Protein AF-A0AA41UH39-F1 (afdb_monomer_lite)

Seque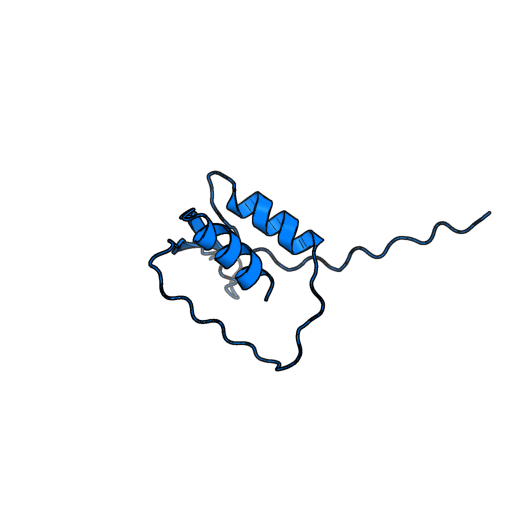nce (91 aa):
MHLQIVITTKLRRREGFIFSWTESTDDETESGRSAIWLDASSILYYRYSVSRVPNINRDWIERLMVSANSAGGLFFSVEPPPVIPVLKSRS

Organism: NCBI:txid2928153

pLDDT: mean 88.28, std 12.08, range [55.62, 97.88]

Radius of gyration: 16.3 Å; chains: 1; bounding box: 58×32×37 Å

InterPro domains:
  IPR057204 Domain of unknown function DUF7882 [PF25355] (2-76)

Foldseek 3Di:
DLVCVLLVVCQVVQNKFKEKEWDDDPDPVDTDIDIDIDGNPDDDDDDDPDPDDDDDQVVVSVVQNVQCPDPRHGYDDDDDDRDDPDPDPDD

Structure (mmCIF, N/CA/C/O backbone):
data_AF-A0AA41UH39-F1
#
_entry.id   AF-A0AA41UH39-F1
#
loop_
_atom_site.group_PDB
_atom_site.id
_atom_site.type_symbol
_atom_site.label_atom_id
_atom_site.label_alt_id
_atom_site.label_comp_id
_atom_site.label_asym_id
_atom_site.label_entity_id
_atom_site.label_seq_id
_atom_site.pdbx_PDB_ins_code
_atom_site.Cartn_x
_atom_site.Cartn_y
_atom_site.Cartn_z
_atom_site.occupancy
_atom_site.B_iso_or_equiv
_atom_site.auth_seq_id
_atom_site.auth_comp_id
_atom_site.auth_asym_id
_atom_site.auth_atom_id
_atom_site.pdbx_PDB_model_num
ATOM 1 N N . MET A 1 1 ? 5.206 -8.988 3.174 1.00 91.00 1 MET A N 1
ATOM 2 C CA . MET A 1 1 ? 5.100 -8.393 4.530 1.00 91.00 1 MET A CA 1
ATOM 3 C C . MET A 1 1 ? 5.335 -6.885 4.502 1.00 91.00 1 MET A C 1
ATOM 5 O O . MET A 1 1 ? 4.623 -6.163 5.183 1.00 91.00 1 MET A O 1
ATOM 9 N N . HIS A 1 2 ? 6.274 -6.385 3.696 1.00 95.38 2 HIS A N 1
ATOM 10 C CA . HIS A 1 2 ? 6.595 -4.955 3.583 1.00 95.38 2 HIS A CA 1
ATOM 11 C C . HIS A 1 2 ? 5.377 -4.089 3.225 1.00 95.38 2 HIS A C 1
ATOM 13 O O . HIS A 1 2 ? 5.145 -3.080 3.884 1.00 95.38 2 HIS A O 1
ATOM 19 N N . LEU A 1 3 ? 4.523 -4.538 2.292 1.00 96.06 3 LEU A N 1
ATOM 20 C CA . LEU A 1 3 ? 3.251 -3.862 1.993 1.00 96.06 3 LEU A CA 1
ATOM 21 C C . LEU A 1 3 ? 2.321 -3.763 3.209 1.00 96.06 3 LEU A C 1
ATOM 23 O O . LEU A 1 3 ? 1.776 -2.692 3.450 1.00 96.06 3 LEU A O 1
ATOM 27 N N . GLN A 1 4 ? 2.183 -4.826 4.017 1.00 96.19 4 GLN A N 1
ATOM 28 C CA . GLN A 1 4 ? 1.382 -4.762 5.248 1.00 96.19 4 GLN A CA 1
ATOM 29 C C . GLN A 1 4 ? 1.889 -3.644 6.162 1.00 96.19 4 GLN A C 1
ATOM 31 O O . GLN A 1 4 ? 1.079 -2.899 6.708 1.00 96.19 4 GLN A O 1
ATOM 36 N N . ILE A 1 5 ? 3.208 -3.512 6.325 1.00 96.81 5 ILE A N 1
ATOM 37 C CA . ILE A 1 5 ? 3.806 -2.490 7.192 1.00 96.81 5 ILE 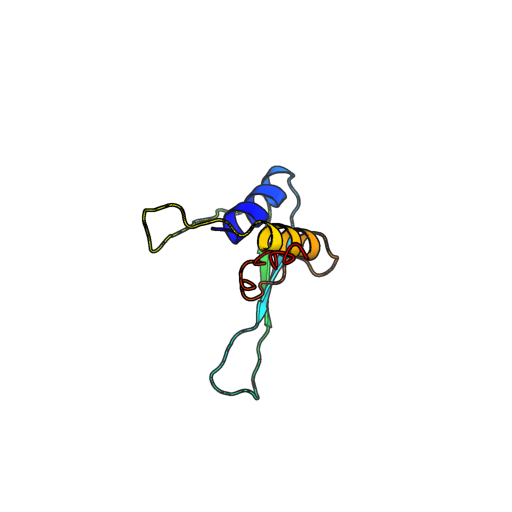A CA 1
ATOM 38 C C . ILE A 1 5 ? 3.448 -1.086 6.693 1.00 96.81 5 ILE A C 1
ATOM 40 O O . ILE A 1 5 ? 2.946 -0.276 7.472 1.00 96.81 5 ILE A O 1
ATOM 44 N N . VAL A 1 6 ? 3.653 -0.811 5.403 1.00 97.88 6 VAL A N 1
ATOM 45 C CA . VAL A 1 6 ? 3.391 0.499 4.782 1.00 97.88 6 VAL A CA 1
ATOM 46 C C . VAL A 1 6 ? 1.902 0.850 4.849 1.00 97.88 6 VAL A C 1
ATOM 48 O O . VAL A 1 6 ? 1.534 1.892 5.393 1.00 97.88 6 VAL A O 1
ATOM 51 N N . ILE A 1 7 ? 1.039 -0.053 4.372 1.00 97.75 7 ILE A N 1
ATOM 52 C CA . ILE A 1 7 ? -0.414 0.154 4.313 1.00 97.75 7 ILE A CA 1
ATOM 53 C C . ILE A 1 7 ? -0.981 0.347 5.725 1.00 97.75 7 ILE A C 1
ATOM 55 O O . ILE A 1 7 ? -1.688 1.317 5.987 1.00 97.75 7 ILE A O 1
ATOM 59 N N . THR A 1 8 ? -0.617 -0.517 6.678 1.00 96.62 8 THR A N 1
ATOM 60 C CA . THR A 1 8 ? -1.096 -0.402 8.067 1.00 96.62 8 THR A CA 1
ATOM 61 C C . THR A 1 8 ? -0.615 0.895 8.719 1.00 96.62 8 THR A C 1
ATOM 63 O O . THR A 1 8 ? -1.364 1.520 9.467 1.00 96.62 8 THR A O 1
ATOM 66 N N . THR A 1 9 ? 0.613 1.337 8.428 1.00 97.06 9 THR A N 1
ATOM 67 C CA . THR A 1 9 ? 1.159 2.593 8.970 1.00 97.06 9 THR A CA 1
ATOM 68 C C . THR A 1 9 ? 0.333 3.798 8.526 1.00 97.06 9 THR A C 1
ATOM 70 O O . THR A 1 9 ? -0.030 4.621 9.367 1.00 97.06 9 THR A O 1
ATOM 73 N N . LYS A 1 10 ? -0.017 3.866 7.237 1.00 97.12 10 LYS A N 1
ATOM 74 C CA . LYS A 1 10 ? -0.891 4.897 6.657 1.00 97.12 10 LYS A CA 1
ATOM 75 C C . LYS A 1 10 ? -2.293 4.872 7.269 1.00 97.12 10 LYS A C 1
ATOM 77 O O . LYS A 1 10 ? -2.762 5.867 7.821 1.00 97.12 10 LYS A O 1
ATOM 82 N N . LEU A 1 11 ? -2.938 3.705 7.271 1.00 96.94 11 LEU A N 1
ATOM 83 C CA . LEU A 1 11 ? -4.323 3.586 7.734 1.00 96.94 11 LEU A CA 1
ATOM 84 C C . LEU A 1 11 ? -4.482 3.836 9.241 1.00 96.94 11 LEU A C 1
ATOM 86 O O . LEU A 1 11 ? -5.485 4.415 9.656 1.00 96.94 11 LEU A O 1
ATOM 90 N N . ARG A 1 12 ? -3.476 3.513 10.072 1.00 95.56 12 ARG A N 1
ATOM 91 C CA . ARG A 1 12 ? -3.477 3.883 11.504 1.00 95.56 12 ARG A CA 1
ATOM 92 C C . ARG A 1 12 ? -3.488 5.396 11.735 1.00 95.56 12 ARG A C 1
ATOM 94 O O . ARG A 1 12 ? -3.962 5.833 12.779 1.00 95.56 12 ARG A O 1
ATOM 101 N N . ARG A 1 13 ? -2.991 6.185 10.780 1.00 96.06 13 ARG A N 1
ATOM 102 C CA . ARG A 1 13 ? -3.035 7.657 10.798 1.00 96.06 13 ARG A CA 1
ATOM 103 C C . ARG A 1 13 ? -4.292 8.221 10.137 1.00 96.06 13 ARG A C 1
ATOM 105 O O . ARG A 1 13 ? -4.422 9.433 10.025 1.00 96.06 13 ARG A O 1
ATOM 112 N N . ARG A 1 14 ? -5.221 7.350 9.717 1.00 96.25 14 ARG A N 1
ATOM 113 C CA . 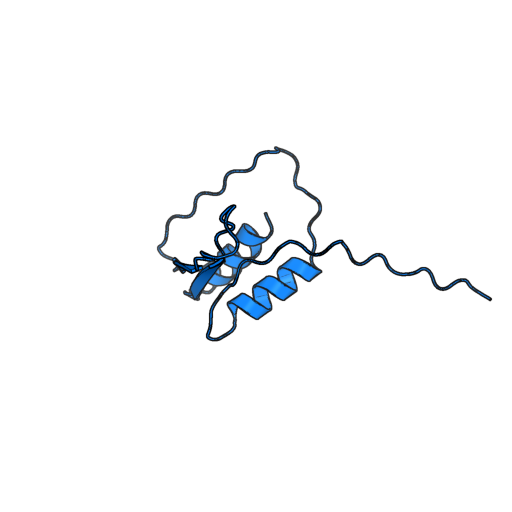ARG A 1 14 ? -6.389 7.693 8.891 1.00 96.25 14 ARG A CA 1
ATOM 114 C C . ARG A 1 14 ? -6.013 8.399 7.586 1.00 96.25 14 ARG A C 1
ATOM 116 O O . ARG A 1 14 ? -6.796 9.170 7.043 1.00 96.25 14 ARG A O 1
ATOM 123 N N . GLU A 1 15 ? -4.826 8.103 7.068 1.00 95.31 15 GLU A N 1
ATOM 124 C CA . GLU A 1 15 ? -4.376 8.593 5.773 1.00 95.31 15 GLU A CA 1
ATOM 125 C C . GLU A 1 15 ? -4.863 7.621 4.696 1.00 95.31 15 GLU A C 1
ATOM 127 O O . GLU A 1 15 ? -4.265 6.561 4.508 1.00 95.31 15 GLU A O 1
ATOM 132 N N . GLY A 1 16 ? -5.961 7.962 4.017 1.00 95.69 16 GLY A N 1
ATOM 133 C CA . GLY A 1 16 ? -6.381 7.254 2.807 1.00 95.69 16 GLY A CA 1
ATOM 134 C C . GLY A 1 16 ? -5.437 7.552 1.640 1.00 95.69 16 GLY A C 1
ATOM 135 O O . GLY A 1 16 ? -4.871 8.645 1.559 1.00 95.69 16 GLY A O 1
ATOM 136 N N . PHE A 1 17 ? -5.217 6.580 0.759 1.00 97.44 17 PHE A N 1
ATOM 137 C CA . PHE A 1 17 ? -4.296 6.724 -0.370 1.00 97.44 17 PHE A CA 1
ATOM 138 C C . PHE A 1 17 ? -4.657 5.791 -1.528 1.00 97.44 17 PHE A C 1
ATOM 140 O O . PHE A 1 17 ? -5.299 4.756 -1.347 1.00 97.44 17 PHE A O 1
ATOM 147 N N . ILE A 1 18 ? -4.195 6.148 -2.728 1.00 97.88 18 ILE A N 1
ATOM 148 C CA . ILE A 1 18 ? -4.238 5.264 -3.895 1.00 97.88 18 ILE A CA 1
ATOM 149 C C . ILE A 1 18 ? -3.095 4.255 -3.784 1.00 97.88 18 ILE A C 1
ATOM 151 O O . ILE A 1 18 ? -1.949 4.642 -3.564 1.00 97.88 18 ILE A O 1
ATOM 155 N N . PHE A 1 19 ? -3.391 2.974 -3.968 1.00 97.88 19 PHE A N 1
ATOM 156 C CA . PHE A 1 19 ? -2.404 1.923 -4.178 1.00 97.88 19 PHE A CA 1
ATOM 157 C C . PHE A 1 19 ? -2.471 1.453 -5.629 1.00 97.88 19 PHE A C 1
ATOM 159 O O . PHE A 1 19 ? -3.542 1.088 -6.100 1.00 97.88 19 PHE A O 1
ATOM 166 N N . SER A 1 20 ? -1.347 1.468 -6.342 1.00 96.69 20 SER A N 1
ATOM 167 C CA . SER A 1 20 ? -1.285 1.114 -7.762 1.00 96.69 20 SER A CA 1
ATOM 168 C C . SER A 1 20 ? -0.092 0.229 -8.101 1.00 96.69 20 SER A C 1
ATOM 170 O O . SER A 1 20 ? 0.913 0.236 -7.392 1.00 96.69 20 SER A O 1
ATOM 172 N N . TRP A 1 21 ? -0.211 -0.537 -9.181 1.00 94.81 21 TRP A N 1
ATOM 173 C CA . TRP A 1 21 ? 0.826 -1.431 -9.690 1.00 94.81 21 TRP A CA 1
ATOM 174 C C . TRP A 1 21 ? 0.711 -1.566 -11.208 1.00 94.81 21 TRP A C 1
ATOM 176 O O . TRP A 1 21 ? -0.331 -1.268 -11.799 1.00 94.81 21 TRP A O 1
ATOM 186 N N . THR A 1 22 ? 1.800 -2.000 -11.830 1.00 90.81 22 THR A N 1
ATOM 187 C CA . THR A 1 22 ? 1.808 -2.390 -13.240 1.00 90.81 22 THR A CA 1
ATOM 188 C C . THR A 1 22 ? 1.444 -3.862 -13.356 1.00 90.81 22 THR A C 1
ATOM 190 O O . THR A 1 22 ? 1.897 -4.682 -12.555 1.00 90.81 22 THR A O 1
ATOM 193 N N . GLU A 1 23 ? 0.629 -4.195 -14.347 1.00 82.12 23 GLU A N 1
ATOM 194 C CA . GLU A 1 23 ? 0.356 -5.577 -14.718 1.00 82.12 23 GLU A CA 1
ATOM 195 C C . GLU A 1 23 ? 1.477 -6.067 -15.634 1.00 82.12 23 GLU A C 1
ATOM 197 O O . GLU A 1 23 ? 1.779 -5.450 -16.654 1.00 82.12 23 GLU A O 1
ATOM 202 N N . SER A 1 24 ? 2.135 -7.154 -15.235 1.00 66.81 24 SER A N 1
ATOM 203 C CA . SER A 1 24 ? 3.040 -7.885 -16.115 1.00 66.81 24 SER A CA 1
ATOM 204 C C . SER A 1 24 ? 2.197 -8.830 -16.966 1.00 66.81 24 SER A C 1
ATOM 206 O O . SER A 1 24 ? 1.822 -9.910 -16.505 1.00 66.81 24 SER A O 1
ATOM 208 N N . THR A 1 25 ? 1.847 -8.397 -18.168 1.00 63.88 25 THR A N 1
ATOM 209 C CA . THR A 1 25 ? 1.360 -9.259 -19.246 1.00 63.88 25 THR A CA 1
ATOM 210 C C . THR A 1 25 ? 2.564 -9.865 -19.972 1.00 63.88 25 THR A C 1
ATOM 212 O O . THR A 1 25 ? 3.622 -9.243 -20.055 1.00 63.88 25 THR A O 1
ATOM 215 N N . ASP A 1 26 ? 2.419 -11.092 -20.481 1.00 61.72 26 ASP A N 1
ATOM 216 C CA . ASP A 1 26 ? 3.462 -11.764 -21.282 1.00 61.72 26 ASP A CA 1
ATOM 217 C C . ASP A 1 26 ? 3.716 -11.057 -22.631 1.00 61.72 26 ASP A C 1
ATOM 219 O O . ASP A 1 26 ? 4.681 -11.362 -23.329 1.00 61.72 26 ASP A O 1
ATOM 223 N N . ASP A 1 27 ? 2.856 -10.101 -22.986 1.00 61.81 27 ASP A N 1
ATOM 224 C CA . ASP A 1 27 ? 2.927 -9.293 -24.193 1.00 61.81 27 ASP A CA 1
ATOM 225 C C . ASP A 1 27 ? 3.338 -7.858 -23.814 1.00 61.81 27 ASP A C 1
ATOM 227 O O . ASP A 1 27 ? 2.547 -7.095 -23.254 1.00 61.81 27 ASP A O 1
ATOM 231 N N . GLU A 1 28 ? 4.591 -7.478 -24.101 1.00 58.62 28 GLU A N 1
ATOM 232 C CA . GLU A 1 28 ? 5.179 -6.173 -23.728 1.00 58.62 28 GLU A CA 1
ATOM 233 C C . GLU A 1 28 ? 4.384 -4.962 -24.265 1.00 58.62 28 GLU A C 1
ATOM 235 O O . GLU A 1 28 ? 4.562 -3.834 -23.798 1.00 58.62 28 GLU A O 1
ATOM 240 N N . THR A 1 29 ? 3.492 -5.187 -25.233 1.00 61.78 29 THR A N 1
ATOM 241 C CA . THR A 1 29 ? 2.692 -4.151 -25.897 1.00 61.78 29 THR A CA 1
ATOM 242 C C . THR A 1 29 ? 1.484 -3.694 -25.064 1.00 61.78 29 THR A C 1
ATOM 244 O O . THR A 1 29 ? 1.017 -2.568 -25.238 1.00 61.78 29 THR A O 1
ATOM 247 N N . GLU A 1 30 ? 0.999 -4.504 -24.116 1.00 55.62 30 GLU A N 1
ATOM 248 C CA . GLU A 1 30 ? -0.184 -4.198 -23.294 1.00 55.62 30 GLU A CA 1
ATOM 249 C C . GLU A 1 30 ? 0.162 -4.101 -21.802 1.00 55.62 30 GLU A C 1
ATOM 251 O O . GLU A 1 30 ? -0.339 -4.856 -20.970 1.00 55.62 30 GLU A O 1
ATOM 256 N N . SER A 1 31 ? 1.020 -3.147 -21.430 1.00 67.81 31 SER A N 1
ATOM 257 C CA . SER A 1 31 ? 1.272 -2.857 -20.013 1.00 67.81 31 SER A CA 1
ATOM 258 C C . SER A 1 31 ? 0.116 -2.051 -19.405 1.00 67.81 31 SER A C 1
ATOM 260 O O . SER A 1 31 ? 0.028 -0.829 -19.547 1.00 67.81 31 SER A O 1
ATOM 262 N N . GLY A 1 32 ? -0.795 -2.748 -18.725 1.00 81.94 32 GLY A N 1
ATOM 263 C CA . GLY A 1 32 ? -1.881 -2.152 -17.948 1.00 81.94 32 GLY A CA 1
ATOM 264 C C . GLY A 1 32 ? -1.405 -1.558 -16.615 1.00 81.94 32 GLY A C 1
ATOM 265 O O . GLY A 1 32 ? -0.437 -2.021 -16.006 1.00 81.94 32 GLY A O 1
ATOM 266 N N . ARG A 1 33 ? -2.115 -0.535 -16.119 1.00 88.56 33 ARG A N 1
ATOM 267 C CA . ARG A 1 33 ? -1.957 -0.021 -14.748 1.00 88.56 33 ARG A CA 1
ATOM 268 C C . ARG A 1 33 ? -3.240 -0.254 -13.967 1.00 88.56 33 ARG A C 1
ATOM 270 O O . ARG A 1 33 ? -4.282 0.292 -14.320 1.00 88.56 33 ARG A O 1
ATOM 277 N N . SER A 1 34 ? -3.119 -0.956 -12.849 1.00 94.19 34 SER A N 1
ATOM 278 C CA . SER A 1 34 ? -4.206 -1.134 -11.894 1.00 94.19 34 SER A CA 1
ATOM 279 C C . SER A 1 34 ? -4.025 -0.228 -10.680 1.00 94.19 34 SER A C 1
ATOM 281 O O . SER A 1 34 ? -2.903 0.090 -10.269 1.00 94.19 34 SER A O 1
ATOM 283 N N . ALA A 1 35 ? -5.142 0.229 -10.113 1.00 95.81 35 ALA A N 1
ATOM 284 C CA . ALA A 1 35 ? -5.155 1.078 -8.931 1.00 95.81 35 ALA A CA 1
ATOM 285 C C . ALA A 1 35 ? -6.422 0.869 -8.095 1.00 95.81 35 ALA A C 1
ATOM 287 O O . ALA A 1 35 ? -7.508 0.669 -8.633 1.00 95.81 35 ALA A O 1
ATOM 288 N N . ILE A 1 36 ? -6.282 0.974 -6.776 1.00 96.62 36 ILE A N 1
ATOM 289 C CA . ILE A 1 36 ? -7.383 0.952 -5.811 1.00 96.62 36 ILE A CA 1
ATOM 290 C C . ILE A 1 36 ? -7.235 2.097 -4.811 1.00 96.62 36 ILE A C 1
ATOM 292 O O . ILE A 1 36 ? -6.124 2.532 -4.507 1.00 96.62 36 ILE A O 1
ATOM 296 N N . TRP A 1 37 ? -8.356 2.564 -4.270 1.00 96.69 37 TRP A N 1
ATOM 297 C CA . TRP A 1 37 ? -8.364 3.439 -3.101 1.00 96.69 37 TRP A CA 1
ATOM 298 C C . TRP A 1 37 ? -8.390 2.597 -1.824 1.00 96.69 37 TRP A C 1
ATOM 300 O O . TRP A 1 37 ? -9.152 1.636 -1.738 1.00 96.69 37 TRP A O 1
ATOM 310 N N . LEU A 1 38 ? -7.570 2.965 -0.841 1.00 97.25 38 LEU A N 1
ATOM 311 C CA . LEU A 1 38 ? -7.553 2.358 0.487 1.00 97.25 38 LEU A CA 1
ATOM 312 C C . LEU A 1 38 ? -7.789 3.430 1.547 1.00 97.25 38 LEU A C 1
ATOM 314 O O . LEU A 1 38 ? -7.154 4.485 1.523 1.00 97.25 38 LEU A O 1
ATOM 318 N N . ASP A 1 39 ? -8.647 3.133 2.518 1.00 96.75 39 ASP A N 1
ATOM 319 C CA . ASP A 1 39 ? -8.913 3.995 3.668 1.00 96.75 39 ASP A CA 1
ATOM 320 C C . ASP A 1 39 ? -9.037 3.184 4.970 1.00 96.75 39 ASP A C 1
ATOM 322 O O . ASP A 1 39 ? -9.061 1.955 4.966 1.00 96.75 39 ASP A O 1
ATOM 326 N N . ALA A 1 40 ? -9.097 3.871 6.113 1.00 95.81 40 ALA A N 1
ATOM 327 C CA . ALA A 1 40 ? -9.072 3.228 7.428 1.00 95.81 40 ALA A CA 1
ATOM 328 C C . ALA A 1 40 ? -10.319 2.380 7.752 1.00 95.81 40 ALA A C 1
ATOM 330 O O . ALA A 1 40 ? -10.280 1.614 8.713 1.00 95.81 40 ALA A O 1
ATOM 331 N N . SER A 1 41 ? -11.407 2.512 6.988 1.00 95.38 41 SER A N 1
ATOM 332 C CA . SER A 1 41 ? -12.601 1.663 7.094 1.00 95.38 41 SER A CA 1
ATOM 333 C C . SER A 1 41 ? -12.530 0.393 6.237 1.00 95.38 41 SER A C 1
ATOM 335 O O . SER A 1 41 ? -13.350 -0.510 6.409 1.00 95.38 41 SER A O 1
ATOM 337 N N . SER A 1 42 ? -11.534 0.287 5.351 1.00 93.94 42 SER A N 1
ATOM 338 C CA . SER A 1 42 ? -11.340 -0.872 4.482 1.00 93.94 42 SER A CA 1
ATOM 339 C C . SER A 1 42 ? -10.931 -2.120 5.280 1.00 93.94 42 SER A C 1
ATOM 341 O O . SER A 1 42 ? -10.021 -2.081 6.112 1.00 93.94 42 SER A O 1
ATOM 343 N N . ILE A 1 43 ? -11.558 -3.264 4.990 1.00 94.75 43 ILE A N 1
ATOM 344 C CA . ILE A 1 43 ? -11.147 -4.562 5.543 1.00 94.75 43 ILE A CA 1
ATOM 345 C C . ILE A 1 43 ? -9.935 -5.064 4.756 1.00 94.75 43 ILE A C 1
ATOM 347 O O . ILE A 1 43 ? -10.017 -5.270 3.547 1.00 94.75 43 ILE A O 1
ATOM 351 N N . LEU A 1 44 ? -8.818 -5.304 5.445 1.00 94.81 44 LEU A N 1
ATOM 352 C CA . LEU A 1 44 ? -7.598 -5.838 4.842 1.00 94.81 44 LEU A CA 1
ATOM 353 C C . LEU A 1 44 ? -7.324 -7.257 5.333 1.00 94.81 44 LEU A C 1
ATOM 355 O O . LEU A 1 44 ? -7.264 -7.510 6.536 1.00 94.81 44 LEU A O 1
ATOM 359 N N . TYR A 1 45 ? -7.100 -8.170 4.392 1.00 95.00 45 TYR A N 1
ATOM 360 C CA . TYR A 1 45 ? -6.714 -9.549 4.666 1.00 95.00 45 TYR A CA 1
ATOM 361 C C . TYR A 1 45 ? -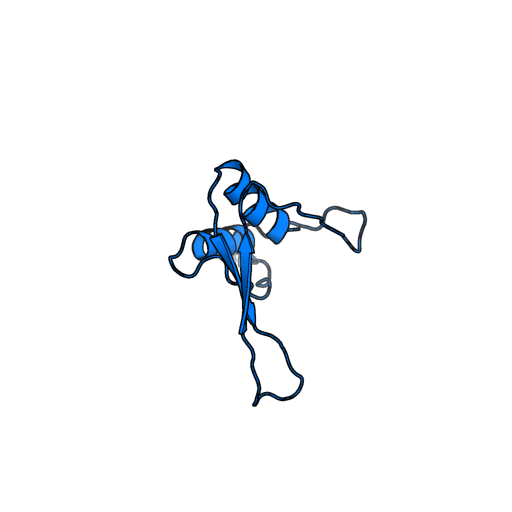5.326 -9.824 4.087 1.00 95.00 45 TYR A C 1
ATOM 363 O O . TYR A 1 45 ? -5.107 -9.703 2.883 1.00 95.00 45 TYR A O 1
ATOM 371 N N . TYR A 1 46 ? -4.385 -10.212 4.948 1.00 92.75 46 TYR A N 1
ATOM 372 C CA . TYR A 1 46 ? -3.024 -10.562 4.550 1.00 92.75 46 TYR A CA 1
ATOM 373 C C . TYR A 1 46 ? -2.829 -12.070 4.646 1.00 92.75 46 TYR A C 1
ATOM 375 O O . TYR A 1 46 ? -3.003 -12.663 5.710 1.00 92.75 46 TYR A O 1
ATOM 383 N N . ARG A 1 47 ? -2.418 -12.683 3.535 1.00 92.62 47 ARG A N 1
ATOM 384 C CA . ARG A 1 47 ? -2.055 -14.099 3.471 1.00 92.62 47 ARG A CA 1
ATOM 385 C C . ARG A 1 47 ? -0.580 -14.240 3.129 1.00 92.62 47 ARG A C 1
ATOM 387 O O . ARG A 1 47 ? -0.084 -13.577 2.222 1.00 92.62 47 ARG A O 1
ATOM 394 N N . TYR A 1 48 ? 0.097 -15.132 3.840 1.00 90.00 48 TYR A N 1
ATOM 395 C CA . TYR A 1 48 ? 1.524 -15.392 3.692 1.00 90.00 48 TYR A CA 1
ATOM 396 C C . TYR A 1 48 ? 1.761 -16.850 3.314 1.00 90.00 48 TYR A C 1
ATOM 398 O O . TYR A 1 48 ? 1.145 -17.740 3.892 1.00 90.00 48 TYR A O 1
ATOM 406 N N . SER A 1 49 ? 2.664 -17.093 2.361 1.00 89.12 49 SER A N 1
ATOM 407 C CA . SER A 1 49 ? 3.011 -18.451 1.913 1.00 89.12 49 SER A CA 1
ATOM 408 C C . SER A 1 49 ? 3.938 -19.192 2.881 1.00 89.12 49 SER A C 1
ATOM 410 O O . SER A 1 49 ? 4.065 -20.408 2.801 1.00 89.12 49 SER A O 1
ATOM 412 N N . VAL A 1 50 ? 4.600 -18.469 3.789 1.00 86.00 50 VAL A N 1
ATOM 413 C CA . VAL A 1 50 ? 5.530 -19.018 4.783 1.00 86.00 50 VAL A CA 1
ATOM 414 C C . VAL A 1 50 ? 5.117 -18.581 6.184 1.00 86.00 50 VAL A C 1
ATOM 416 O O . VAL A 1 50 ? 4.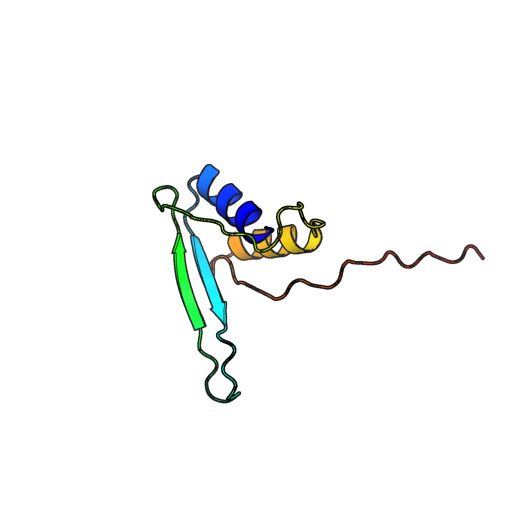662 -17.455 6.380 1.00 86.00 50 VAL A O 1
ATOM 419 N N . SER A 1 51 ? 5.289 -19.468 7.165 1.00 79.69 51 SER A N 1
ATOM 420 C CA . SER A 1 51 ? 4.977 -19.192 8.575 1.00 79.69 51 SER A CA 1
ATOM 421 C C . SER A 1 51 ? 6.052 -18.354 9.272 1.00 79.69 51 SER A C 1
ATOM 423 O O . SER A 1 51 ? 5.758 -17.628 10.221 1.00 79.69 51 SER A O 1
ATOM 425 N N . ARG A 1 52 ? 7.306 -18.435 8.810 1.00 86.00 52 ARG A N 1
ATOM 426 C CA . ARG A 1 52 ? 8.417 -17.653 9.358 1.00 86.00 52 ARG A CA 1
ATOM 427 C C . ARG A 1 52 ? 8.355 -16.212 8.858 1.00 86.00 52 ARG A C 1
ATOM 429 O O . ARG A 1 52 ? 8.195 -15.970 7.665 1.00 86.00 52 ARG A O 1
ATOM 436 N N . VAL A 1 53 ? 8.593 -15.270 9.768 1.00 81.25 53 VAL A N 1
ATOM 437 C CA . VAL A 1 53 ? 8.791 -13.855 9.432 1.00 81.25 53 VAL A CA 1
ATOM 438 C C . VAL A 1 53 ? 10.013 -13.719 8.506 1.00 81.25 53 VAL A C 1
ATOM 440 O O . VAL A 1 53 ? 11.119 -14.084 8.922 1.00 81.25 53 VAL A O 1
ATOM 443 N N . PRO A 1 54 ? 9.847 -13.241 7.256 1.00 83.81 54 PRO A N 1
ATOM 444 C CA . PRO A 1 54 ? 10.966 -13.037 6.343 1.00 83.81 54 PRO A CA 1
ATOM 445 C C . PRO A 1 54 ? 11.881 -11.917 6.849 1.00 83.81 54 PRO A C 1
ATOM 447 O O . PRO A 1 54 ? 11.474 -11.078 7.656 1.00 83.81 54 PRO A O 1
ATOM 450 N N . A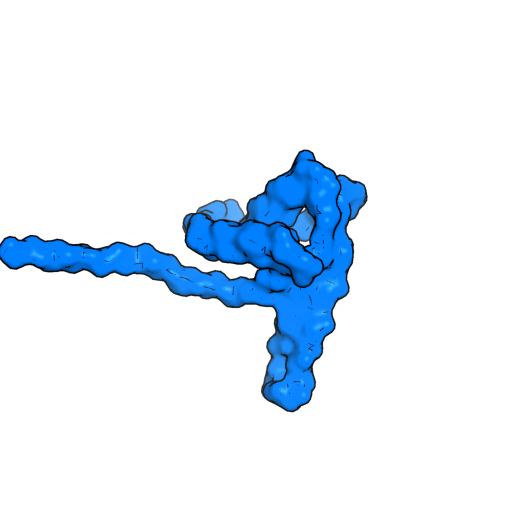SN A 1 55 ? 13.121 -11.884 6.357 1.00 88.75 55 ASN A N 1
ATOM 451 C CA . ASN A 1 55 ? 14.000 -10.750 6.623 1.00 88.75 55 ASN A CA 1
ATOM 452 C C . ASN A 1 55 ? 13.379 -9.480 6.019 1.00 88.75 55 ASN A C 1
ATOM 454 O O . ASN A 1 55 ? 12.928 -9.488 4.875 1.00 88.75 55 ASN A O 1
ATOM 458 N N . ILE A 1 56 ? 13.320 -8.413 6.812 1.00 91.75 56 ILE A N 1
ATOM 459 C CA . ILE A 1 56 ? 12.702 -7.158 6.409 1.00 91.75 56 ILE A CA 1
ATOM 460 C C . ILE A 1 56 ? 13.735 -6.221 5.807 1.00 91.75 56 ILE A C 1
ATOM 462 O O . ILE A 1 56 ? 14.648 -5.753 6.485 1.00 91.75 56 ILE A O 1
ATOM 466 N N . ASN A 1 57 ? 13.512 -5.888 4.540 1.00 93.94 57 ASN A N 1
ATOM 467 C CA . ASN A 1 57 ? 14.253 -4.866 3.822 1.00 93.94 57 ASN A CA 1
ATOM 468 C C . ASN A 1 57 ? 13.716 -3.479 4.194 1.00 93.94 57 ASN A C 1
ATOM 470 O O . ASN A 1 57 ? 12.662 -3.044 3.718 1.00 93.94 57 ASN A O 1
ATOM 474 N N . ARG A 1 58 ? 14.432 -2.806 5.097 1.00 93.50 58 ARG A N 1
ATOM 475 C CA . ARG A 1 58 ? 14.064 -1.474 5.592 1.00 93.50 58 ARG A CA 1
ATOM 476 C C . ARG A 1 58 ? 14.141 -0.420 4.492 1.00 93.50 58 ARG A C 1
ATOM 478 O O . ARG A 1 58 ? 13.210 0.369 4.374 1.00 93.50 58 ARG A O 1
ATOM 485 N N . ASP A 1 59 ? 15.156 -0.489 3.637 1.00 94.50 59 ASP A N 1
ATOM 486 C CA . ASP A 1 59 ? 15.339 0.446 2.525 1.00 94.50 59 ASP A CA 1
ATOM 487 C C . ASP A 1 59 ? 14.149 0.395 1.559 1.00 94.50 59 ASP A C 1
ATOM 489 O O . ASP A 1 59 ? 13.687 1.419 1.056 1.00 94.50 59 ASP A O 1
ATOM 493 N N . TRP A 1 60 ? 13.603 -0.801 1.314 1.00 95.94 60 TRP A N 1
ATOM 494 C CA . TRP A 1 60 ? 12.412 -0.934 0.481 1.00 95.94 60 TRP A CA 1
ATOM 495 C C . TRP A 1 60 ? 11.160 -0.381 1.164 1.00 95.94 60 TRP A C 1
ATOM 497 O O . TRP A 1 60 ? 10.381 0.316 0.517 1.00 95.94 60 TRP A O 1
ATOM 507 N N . ILE A 1 61 ? 10.982 -0.607 2.472 1.00 96.88 61 ILE A N 1
ATOM 508 C CA . ILE A 1 61 ? 9.884 0.013 3.234 1.00 96.88 61 ILE A CA 1
ATOM 509 C C . ILE A 1 61 ? 9.959 1.538 3.151 1.00 96.88 61 ILE A C 1
ATOM 511 O O . ILE A 1 61 ? 8.934 2.177 2.926 1.00 96.88 61 ILE A O 1
ATOM 515 N N . GLU A 1 62 ? 11.146 2.124 3.297 1.00 96.19 62 GLU A N 1
ATOM 516 C CA . GLU A 1 62 ? 11.339 3.571 3.186 1.00 96.19 62 GLU A CA 1
ATOM 517 C C . GLU A 1 62 ? 10.956 4.084 1.795 1.00 96.19 62 GLU A C 1
ATOM 519 O O . GLU A 1 62 ? 10.173 5.027 1.686 1.00 96.19 62 GLU A O 1
ATOM 524 N N . ARG A 1 63 ? 11.409 3.417 0.725 1.00 96.38 63 ARG A N 1
ATOM 525 C CA . ARG A 1 63 ? 11.030 3.761 -0.658 1.00 96.38 63 ARG A CA 1
ATOM 526 C C . ARG A 1 63 ? 9.520 3.677 -0.882 1.00 96.38 63 ARG A C 1
ATOM 528 O O . ARG A 1 63 ? 8.935 4.584 -1.475 1.00 96.38 63 ARG A O 1
ATOM 535 N N . LEU A 1 64 ? 8.879 2.620 -0.383 1.00 97.75 64 LEU A N 1
ATOM 536 C CA . LEU A 1 64 ? 7.428 2.453 -0.467 1.00 97.75 64 LEU A CA 1
ATOM 537 C C . LEU A 1 64 ? 6.693 3.538 0.335 1.00 97.75 64 LEU A C 1
ATOM 539 O O . LEU A 1 64 ? 5.719 4.092 -0.161 1.00 97.75 64 LEU A O 1
ATOM 543 N N . MET A 1 65 ? 7.161 3.894 1.535 1.00 97.56 65 MET A N 1
ATOM 544 C CA . MET A 1 65 ? 6.584 4.986 2.331 1.00 97.56 65 MET A CA 1
ATOM 545 C C . MET A 1 65 ? 6.715 6.343 1.628 1.00 97.56 65 MET A C 1
ATOM 547 O O . MET A 1 65 ? 5.751 7.108 1.609 1.00 97.56 65 MET A O 1
ATOM 551 N N . VAL A 1 66 ? 7.874 6.636 1.025 1.00 97.44 66 VAL A N 1
ATOM 552 C CA . VAL A 1 66 ? 8.087 7.855 0.226 1.00 97.44 66 VAL A CA 1
ATOM 553 C C . VAL A 1 66 ? 7.103 7.902 -0.940 1.00 97.44 66 VAL A C 1
ATOM 555 O O . VAL A 1 66 ? 6.420 8.910 -1.115 1.00 97.44 66 VAL A O 1
ATOM 558 N N . SER A 1 67 ? 6.962 6.801 -1.684 1.00 97.69 67 SER A N 1
ATOM 559 C CA . SER A 1 67 ? 5.966 6.700 -2.754 1.00 97.69 67 SER A CA 1
ATOM 560 C C . SER A 1 67 ? 4.552 6.925 -2.218 1.00 97.69 67 SER A C 1
ATOM 562 O O . SER A 1 67 ? 3.844 7.784 -2.733 1.00 97.69 67 SER A O 1
ATOM 564 N N . ALA A 1 68 ? 4.165 6.242 -1.138 1.00 97.62 68 ALA A N 1
ATOM 565 C CA . ALA A 1 68 ? 2.833 6.335 -0.549 1.00 97.62 68 ALA A CA 1
ATOM 566 C C . ALA A 1 68 ? 2.452 7.757 -0.109 1.00 97.62 68 ALA A C 1
ATOM 568 O O . ALA A 1 68 ? 1.268 8.090 -0.074 1.00 97.62 68 ALA A O 1
ATOM 569 N N . ASN A 1 69 ? 3.434 8.586 0.246 1.00 96.69 69 ASN A N 1
ATOM 570 C CA . ASN A 1 69 ? 3.242 9.981 0.644 1.00 96.69 69 ASN A CA 1
ATOM 571 C C . ASN A 1 69 ? 3.273 10.971 -0.531 1.00 96.69 69 ASN A C 1
ATOM 573 O O . ASN A 1 69 ? 3.092 12.168 -0.320 1.00 96.69 69 ASN A O 1
ATOM 577 N N . SER A 1 70 ? 3.487 10.495 -1.758 1.00 95.44 70 SER A N 1
ATOM 578 C CA . SER A 1 70 ? 3.401 11.317 -2.964 1.00 95.44 70 SER A CA 1
ATOM 579 C C . SER A 1 70 ? 1.948 11.565 -3.386 1.00 95.44 70 SER A C 1
ATOM 581 O O . SER A 1 70 ? 1.038 10.822 -3.013 1.00 95.44 70 SER A O 1
ATOM 583 N N . ALA A 1 71 ? 1.735 12.567 -4.244 1.00 92.00 71 ALA A N 1
ATOM 584 C CA . ALA A 1 71 ? 0.424 12.847 -4.835 1.00 92.00 71 ALA A CA 1
ATOM 585 C C . ALA A 1 71 ? -0.143 11.662 -5.646 1.00 92.00 71 ALA A C 1
ATOM 587 O O . ALA A 1 71 ? -1.357 11.528 -5.770 1.00 92.00 71 ALA A O 1
ATOM 588 N N . GLY A 1 72 ? 0.724 10.792 -6.180 1.00 92.25 72 GLY A N 1
ATOM 589 C CA . GLY A 1 72 ? 0.327 9.602 -6.937 1.00 92.25 72 GLY A CA 1
ATOM 590 C C . GLY A 1 72 ? -0.058 8.395 -6.076 1.00 92.25 72 GLY A C 1
ATOM 591 O O . GLY A 1 72 ? -0.520 7.394 -6.623 1.00 92.25 72 GLY A O 1
ATOM 592 N N . GLY A 1 73 ? 0.123 8.477 -4.753 1.00 96.50 73 GLY A N 1
ATOM 593 C CA . GLY A 1 73 ? -0.082 7.363 -3.833 1.00 96.50 73 GLY A CA 1
ATOM 594 C C . GLY A 1 73 ? 1.021 6.301 -3.897 1.00 96.50 73 GLY A C 1
ATOM 595 O O . GLY A 1 73 ? 2.095 6.503 -4.464 1.00 96.50 73 GLY A O 1
ATOM 596 N N . LEU A 1 74 ? 0.763 5.155 -3.270 1.00 97.88 74 LEU A N 1
ATOM 597 C CA . LEU A 1 74 ? 1.700 4.038 -3.212 1.00 97.88 74 LEU A CA 1
ATOM 598 C C . LEU A 1 74 ? 1.756 3.338 -4.571 1.00 97.88 74 LEU A C 1
ATOM 600 O O . LEU A 1 74 ? 0.753 2.805 -5.041 1.00 97.88 74 LEU A O 1
ATOM 604 N N . PHE A 1 75 ? 2.943 3.278 -5.162 1.00 96.50 75 PHE A N 1
ATOM 605 C CA . PHE A 1 75 ? 3.223 2.455 -6.328 1.00 96.50 75 PHE A CA 1
ATOM 606 C C . PHE A 1 75 ? 4.000 1.203 -5.909 1.00 96.50 75 PHE A C 1
ATOM 608 O O . PHE A 1 75 ? 5.066 1.293 -5.291 1.00 96.50 75 PHE A O 1
ATOM 615 N N . PHE A 1 76 ? 3.464 0.025 -6.226 1.00 95.94 76 PHE A N 1
ATOM 616 C CA . PHE A 1 76 ? 4.167 -1.231 -6.016 1.00 95.94 76 PHE A CA 1
ATOM 617 C C . PHE A 1 76 ? 5.319 -1.353 -7.011 1.00 95.94 76 PHE A C 1
ATOM 619 O O . PHE A 1 76 ? 5.122 -1.332 -8.222 1.00 95.94 76 PHE A O 1
ATOM 626 N N . SER A 1 77 ? 6.523 -1.514 -6.479 1.00 92.12 77 SER A N 1
ATOM 627 C CA . SER A 1 77 ? 7.743 -1.770 -7.243 1.00 92.12 77 SER A CA 1
ATOM 628 C C . SER A 1 77 ? 8.390 -3.052 -6.746 1.00 92.12 77 SER A C 1
ATOM 630 O O . SER A 1 77 ? 8.146 -3.462 -5.614 1.00 92.12 77 SER A O 1
ATOM 632 N N . VAL A 1 78 ? 9.224 -3.679 -7.572 1.00 91.62 78 VAL A N 1
ATOM 633 C CA . VAL A 1 78 ? 9.981 -4.871 -7.171 1.00 91.62 78 VAL A CA 1
ATOM 634 C C . VAL A 1 78 ? 10.900 -4.575 -5.983 1.00 91.62 78 VAL A C 1
ATOM 636 O O . VAL A 1 78 ? 11.463 -3.482 -5.874 1.00 91.62 78 VAL A O 1
ATOM 639 N N . GLU A 1 79 ? 11.050 -5.552 -5.085 1.00 92.62 79 GLU A N 1
ATOM 640 C CA . GLU A 1 79 ? 11.975 -5.440 -3.957 1.00 92.62 79 GLU A CA 1
ATOM 641 C C . GLU A 1 79 ? 13.409 -5.308 -4.490 1.00 92.62 79 GLU A C 1
ATOM 643 O O . GLU A 1 79 ? 13.874 -6.193 -5.214 1.00 92.62 79 GLU A O 1
ATOM 648 N N . PRO A 1 80 ? 14.130 -4.220 -4.165 1.00 89.94 80 PRO A N 1
ATOM 649 C CA . PRO A 1 80 ? 15.526 -4.110 -4.536 1.00 89.94 80 PRO A CA 1
ATOM 650 C C . PRO A 1 80 ? 16.348 -5.152 -3.765 1.00 89.94 80 PRO A C 1
ATOM 652 O O . PRO A 1 80 ? 16.013 -5.479 -2.620 1.00 89.94 80 PRO A O 1
ATOM 655 N N . PRO A 1 81 ? 17.461 -5.638 -4.341 1.00 86.69 81 PRO A N 1
ATOM 656 C CA . PRO A 1 81 ? 18.386 -6.479 -3.602 1.00 86.69 81 PRO A CA 1
ATOM 657 C C . PRO A 1 81 ? 18.879 -5.735 -2.350 1.00 86.69 81 PRO A C 1
ATOM 659 O O . PRO A 1 81 ? 19.015 -4.506 -2.378 1.00 86.69 81 PRO A O 1
ATOM 662 N N . PRO A 1 82 ? 19.140 -6.451 -1.244 1.00 75.94 82 PRO A N 1
ATOM 663 C CA . PRO A 1 82 ? 19.643 -5.829 -0.030 1.00 75.94 82 PRO A CA 1
ATOM 664 C C . PRO A 1 82 ? 20.952 -5.093 -0.325 1.00 75.94 82 PRO A C 1
ATOM 666 O O . PRO A 1 82 ? 21.829 -5.621 -1.012 1.00 75.94 82 PRO A O 1
ATOM 669 N N . VAL A 1 83 ? 21.091 -3.876 0.203 1.00 75.88 83 VAL A N 1
ATOM 670 C CA . VAL A 1 83 ? 22.342 -3.124 0.099 1.00 75.88 83 VAL A CA 1
ATOM 671 C C . VAL A 1 83 ? 23.398 -3.861 0.918 1.00 75.88 83 VAL A C 1
ATOM 673 O O . VAL A 1 83 ? 23.360 -3.865 2.146 1.00 75.88 83 VAL A O 1
ATOM 676 N N . ILE A 1 84 ? 24.337 -4.518 0.238 1.00 75.00 84 ILE A N 1
ATOM 677 C CA . ILE A 1 84 ? 25.498 -5.139 0.878 1.00 75.00 84 ILE A CA 1
ATOM 678 C C . ILE A 1 84 ? 26.537 -4.028 1.076 1.00 75.00 84 ILE A C 1
ATOM 680 O O . ILE A 1 84 ? 27.015 -3.480 0.079 1.00 75.00 84 ILE A O 1
ATOM 684 N N . PRO A 1 85 ? 26.906 -3.662 2.320 1.00 71.31 85 PRO A N 1
ATOM 685 C CA . PRO A 1 85 ? 27.967 -2.692 2.536 1.00 71.31 85 PRO A CA 1
ATOM 686 C C . PRO A 1 85 ? 29.259 -3.257 1.949 1.00 71.31 85 PRO A C 1
ATOM 688 O O . PRO A 1 85 ? 29.740 -4.301 2.393 1.00 71.31 85 PRO A O 1
ATOM 691 N N . VAL A 1 86 ? 29.828 -2.581 0.950 1.00 74.25 86 VAL A N 1
ATOM 692 C CA . VAL A 1 86 ? 31.160 -2.927 0.453 1.00 74.25 86 VAL A CA 1
ATOM 693 C C . VAL A 1 86 ? 32.128 -2.709 1.612 1.00 74.25 86 VAL A C 1
ATOM 695 O O . VAL A 1 86 ? 32.344 -1.574 2.046 1.00 74.25 86 VAL A O 1
ATOM 698 N N . LEU A 1 87 ? 32.678 -3.799 2.152 1.00 71.00 87 LEU A N 1
ATOM 699 C CA . LEU A 1 87 ? 33.743 -3.731 3.144 1.00 71.00 87 LEU A CA 1
ATOM 700 C C . LEU A 1 87 ? 34.903 -2.964 2.507 1.00 71.00 87 LEU A C 1
ATOM 702 O O . LEU A 1 87 ? 35.552 -3.466 1.591 1.00 71.00 87 LEU A O 1
ATOM 706 N N . LYS A 1 88 ? 35.156 -1.736 2.973 1.00 59.56 88 LYS A N 1
ATOM 707 C CA . LYS A 1 88 ? 36.386 -1.021 2.627 1.00 59.56 88 LYS A CA 1
ATOM 708 C C . LYS A 1 88 ? 37.547 -1.891 3.100 1.00 59.56 88 LYS A C 1
ATOM 710 O O . LYS A 1 88 ? 37.706 -2.088 4.306 1.00 59.56 88 LYS A O 1
ATOM 715 N N . SER A 1 89 ? 38.329 -2.426 2.163 1.00 63.78 89 SER A N 1
ATOM 716 C CA . SER A 1 89 ? 39.600 -3.063 2.487 1.00 63.78 89 SER A CA 1
ATOM 717 C C . SER A 1 89 ? 40.432 -2.045 3.256 1.00 63.78 89 SER A C 1
ATOM 719 O O . SER A 1 89 ? 40.687 -0.949 2.754 1.00 63.78 89 SER A O 1
ATOM 721 N N . ARG A 1 90 ? 40.804 -2.375 4.493 1.00 60.53 90 ARG A N 1
ATOM 722 C CA . ARG A 1 90 ? 41.825 -1.615 5.211 1.00 60.53 90 ARG A CA 1
ATOM 723 C C . ARG A 1 90 ? 43.129 -1.791 4.429 1.00 60.53 90 ARG A C 1
ATOM 725 O O . ARG A 1 90 ? 43.646 -2.905 4.389 1.00 60.53 90 ARG A O 1
ATOM 732 N N . SER A 1 91 ? 43.563 -0.734 3.746 1.00 62.47 91 SER A N 1
ATOM 733 C CA . SER A 1 91 ? 44.938 -0.576 3.260 1.00 62.47 91 SER A CA 1
ATOM 734 C C . SER A 1 91 ? 45.829 -0.083 4.388 1.00 62.47 91 SER A C 1
ATOM 736 O O . SER A 1 91 ? 45.307 0.665 5.248 1.00 62.47 91 SER A O 1
#

Secondary structure (DSSP, 8-state):
-HHHHHHHHHHHTT--EEEEEE---SSTT---EEEEEE-TTS------S-SSPPPP-HHHHHHHHHHHTSTT-EEP-PPPPP---------